Protein AF-A0AAI8KRL1-F1 (afdb_monomer_lite)

Radius of gyration: 13.36 Å; chains: 1; bounding box: 36×23×32 Å

Foldseek 3Di:
DDWDFDDDPPDDIDIQDDDDDCDDPVNDRDDALVNVVVSVVVVCVVVVFADEDEDEVDPRCVDPVNVVVQVVDPSYHYDYDDD

pLDDT: mean 89.01, std 7.67, range [66.31, 96.88]

Sequence (83 aa):
MAALLCYRFGQPSRLIYRLCPDARPDGRKSFSWTDYLDLIQTAHHLLGGPIALVWDNVNTHLTAGMRRCTADREWLTVIQLPP

Secondary structure (DSSP, 8-state):
-EEEEE--TTS--EEEEE---S--TT---S--HHHHHHHHHHHHHHHTS-EEEEE---HHHHSHHHHHHHHT-TTEEEEEPP-

Structure (mmCIF, N/CA/C/O backbone):
data_AF-A0AAI8KRL1-F1
#
_entry.id   AF-A0AAI8KRL1-F1
#
loop_
_atom_site.group_PDB
_atom_site.id
_atom_site.type_symbol
_atom_site.label_atom_id
_atom_site.label_alt_id
_atom_site.label_comp_id
_atom_site.label_asym_id
_atom_site.label_entity_id
_atom_site.label_seq_id
_atom_site.pdbx_PDB_ins_code
_atom_site.Cartn_x
_atom_site.Cartn_y
_atom_site.Cartn_z
_atom_site.occupancy
_atom_site.B_iso_or_equiv
_atom_site.auth_seq_id
_atom_site.auth_comp_id
_atom_site.auth_asym_id
_atom_site.auth_atom_id
_atom_site.pdbx_PDB_model_num
ATOM 1 N N . MET A 1 1 ? 11.419 7.622 -2.715 1.00 86.31 1 MET A N 1
ATOM 2 C CA . MET A 1 1 ? 10.699 7.313 -1.460 1.00 86.31 1 MET A CA 1
ATOM 3 C C . MET A 1 1 ? 9.238 7.105 -1.809 1.00 86.31 1 MET A C 1
ATOM 5 O O . MET A 1 1 ? 8.780 7.746 -2.746 1.00 86.31 1 MET A O 1
ATOM 9 N N . ALA A 1 2 ? 8.535 6.253 -1.072 1.00 91.19 2 ALA A N 1
ATOM 10 C CA . ALA A 1 2 ? 7.079 6.165 -1.115 1.00 91.19 2 ALA A CA 1
ATOM 11 C C . ALA A 1 2 ? 6.534 5.963 0.304 1.00 91.19 2 ALA A C 1
ATOM 13 O O . ALA A 1 2 ? 7.231 5.420 1.169 1.00 91.19 2 ALA A O 1
ATOM 14 N N . ALA A 1 3 ? 5.304 6.408 0.542 1.00 94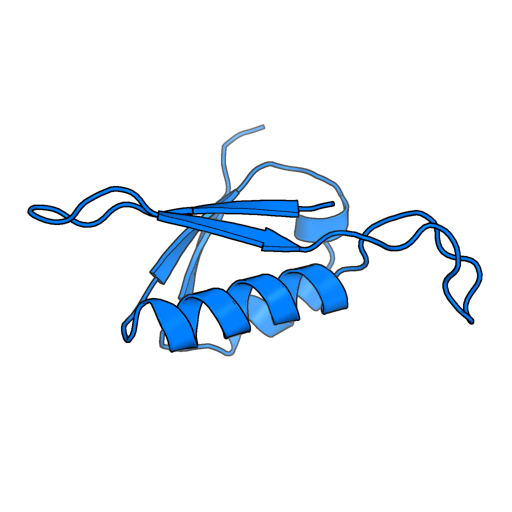.12 3 ALA A N 1
ATOM 15 C CA . ALA A 1 3 ? 4.637 6.280 1.828 1.00 94.12 3 ALA A CA 1
ATOM 16 C C . ALA A 1 3 ? 3.151 5.960 1.652 1.00 94.12 3 ALA A C 1
ATOM 18 O O . ALA A 1 3 ? 2.524 6.379 0.684 1.00 94.12 3 ALA A O 1
ATOM 19 N N . LEU A 1 4 ? 2.605 5.229 2.618 1.00 96.00 4 LEU A N 1
ATOM 20 C CA . LEU A 1 4 ? 1.199 4.891 2.752 1.00 96.00 4 LEU A CA 1
ATOM 21 C C . LEU A 1 4 ? 0.680 5.504 4.046 1.00 96.00 4 LEU A C 1
ATOM 23 O O . LEU A 1 4 ? 1.191 5.221 5.136 1.00 96.00 4 LEU A O 1
ATOM 27 N N . LEU A 1 5 ? -0.362 6.317 3.921 1.00 96.88 5 LEU A N 1
ATOM 28 C CA . LEU A 1 5 ? -1.104 6.832 5.057 1.00 96.88 5 LEU A CA 1
ATOM 29 C C . LEU A 1 5 ? -2.329 5.946 5.274 1.00 96.88 5 LEU A C 1
ATOM 31 O O . LEU A 1 5 ? -3.210 5.856 4.422 1.00 96.88 5 LEU A O 1
ATOM 35 N N . CYS A 1 6 ? -2.334 5.231 6.393 1.00 96.69 6 CYS A N 1
ATOM 36 C CA . CYS A 1 6 ? -3.248 4.124 6.632 1.00 96.69 6 CYS A CA 1
ATOM 37 C C . CYS A 1 6 ? -4.292 4.505 7.679 1.00 96.69 6 CYS A C 1
ATOM 39 O O . CYS A 1 6 ? -3.942 4.914 8.792 1.00 96.69 6 CYS A O 1
ATOM 41 N N . TYR A 1 7 ? -5.562 4.278 7.351 1.00 96.38 7 TYR A N 1
ATOM 42 C CA . TYR A 1 7 ? -6.702 4.613 8.196 1.00 96.38 7 TYR A CA 1
ATOM 43 C C . TYR A 1 7 ? -7.529 3.373 8.516 1.00 96.38 7 TYR A C 1
ATOM 45 O O . TYR A 1 7 ? -7.757 2.519 7.661 1.00 96.38 7 TYR A O 1
ATOM 53 N N . ARG A 1 8 ? -7.996 3.281 9.760 1.00 95.06 8 ARG A N 1
ATOM 54 C CA . ARG A 1 8 ? -9.008 2.313 10.183 1.00 95.06 8 ARG A CA 1
ATOM 55 C C . ARG A 1 8 ? -9.8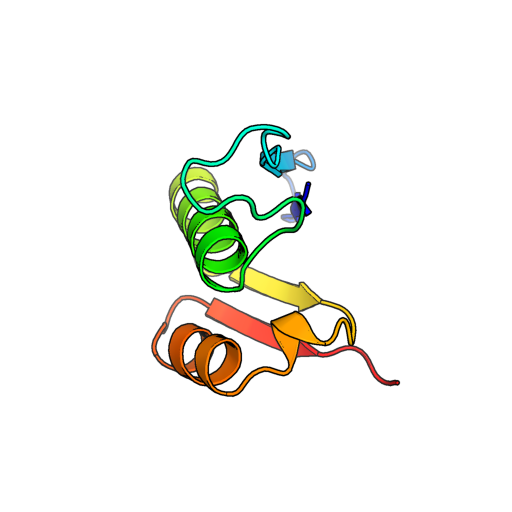91 2.984 11.225 1.00 95.06 8 ARG A C 1
ATOM 57 O O . ARG A 1 8 ? -9.375 3.623 12.137 1.00 95.06 8 ARG A O 1
ATOM 64 N N . PHE A 1 9 ? -11.206 2.841 11.086 1.00 94.88 9 PHE A N 1
ATOM 65 C CA . PHE A 1 9 ? -12.152 3.395 12.050 1.00 94.88 9 PHE A CA 1
ATOM 66 C C . PHE A 1 9 ? -11.836 2.902 13.471 1.00 94.88 9 PHE A C 1
ATOM 68 O O . PHE A 1 9 ? -11.554 1.720 13.671 1.00 94.88 9 PHE A O 1
ATOM 75 N N . GLY A 1 10 ? -11.837 3.818 14.442 1.00 95.94 10 GLY A N 1
ATOM 76 C CA . GLY A 1 10 ? -11.513 3.510 15.838 1.00 95.94 10 GLY A CA 1
ATOM 77 C C . GLY A 1 10 ? -10.031 3.234 16.126 1.00 95.94 10 GLY A C 1
ATOM 78 O O . GLY A 1 10 ? -9.713 2.821 17.238 1.00 95.94 10 GLY A O 1
ATOM 79 N N . GLN A 1 11 ? -9.116 3.447 15.171 1.00 94.56 11 GLN A N 1
ATOM 80 C CA . GLN A 1 11 ? -7.671 3.317 15.390 1.00 94.56 11 GLN A CA 1
ATOM 81 C C . GLN A 1 11 ? -6.913 4.592 14.997 1.00 94.56 11 GLN A C 1
ATOM 83 O O . GLN A 1 11 ? -7.332 5.291 14.072 1.00 94.56 11 GLN A O 1
ATOM 88 N N . PRO A 1 12 ? -5.763 4.877 15.639 1.00 95.69 12 PRO A N 1
ATOM 89 C CA . PRO A 1 12 ? -4.865 5.930 15.184 1.00 95.69 12 PRO A CA 1
ATOM 90 C C . PRO A 1 12 ? -4.408 5.696 13.741 1.00 95.69 12 PRO A C 1
ATOM 92 O O . PRO A 1 12 ? -4.154 4.559 13.326 1.00 95.69 12 PRO A O 1
ATOM 95 N N . SER A 1 13 ? -4.258 6.785 12.987 1.00 95.69 13 SER A N 1
ATOM 96 C CA . SER A 1 13 ? -3.633 6.744 11.666 1.00 95.69 13 SER A CA 1
ATOM 97 C C . SER A 1 13 ? -2.187 6.266 11.775 1.00 95.69 13 SER A C 1
ATOM 99 O O . SER A 1 13 ? -1.474 6.633 12.710 1.00 95.69 13 SER A O 1
ATOM 101 N N . ARG A 1 14 ? -1.735 5.485 10.795 1.00 96.12 14 ARG A N 1
ATOM 102 C CA . ARG A 1 14 ? -0.363 4.960 10.740 1.00 96.12 14 ARG A CA 1
ATOM 103 C C . ARG A 1 14 ? 0.310 5.391 9.446 1.00 96.12 14 ARG A C 1
ATOM 105 O O . ARG A 1 14 ? -0.301 5.308 8.383 1.00 96.12 14 ARG A O 1
ATOM 112 N N . LEU A 1 15 ? 1.567 5.809 9.542 1.00 96.88 15 LEU A N 1
ATOM 113 C CA . LEU A 1 15 ? 2.420 6.091 8.392 1.00 96.88 15 LEU A CA 1
ATOM 114 C C . LEU A 1 15 ? 3.380 4.921 8.188 1.00 96.88 15 LEU A C 1
ATOM 116 O O . LEU A 1 15 ? 4.174 4.609 9.074 1.00 96.88 15 LEU A O 1
ATOM 120 N N . ILE A 1 16 ? 3.318 4.293 7.018 1.00 95.94 16 ILE A N 1
ATOM 121 C CA . ILE A 1 16 ? 4.240 3.227 6.618 1.00 95.94 16 ILE A CA 1
ATOM 122 C C . ILE A 1 16 ? 4.982 3.729 5.390 1.00 95.94 16 ILE A C 1
ATOM 124 O O . ILE A 1 16 ? 4.361 4.015 4.371 1.00 95.94 16 ILE A O 1
ATOM 128 N N . TYR A 1 17 ? 6.298 3.875 5.476 1.00 93.50 17 TYR A N 1
ATOM 129 C CA . TYR A 1 17 ? 7.094 4.447 4.396 1.00 93.50 17 TYR A CA 1
ATOM 130 C C . TYR A 1 17 ? 8.344 3.625 4.125 1.00 93.50 17 TYR A C 1
ATOM 132 O O . TYR A 1 17 ? 8.836 2.889 4.982 1.00 93.50 17 TYR A O 1
ATOM 140 N N . ARG A 1 18 ? 8.866 3.771 2.909 1.00 90.94 18 ARG A N 1
ATOM 141 C CA . ARG A 1 18 ? 10.142 3.193 2.503 1.00 90.94 18 ARG A CA 1
ATOM 142 C C . ARG A 1 18 ? 10.960 4.234 1.749 1.00 90.94 18 ARG A C 1
ATOM 144 O O . ARG A 1 18 ? 10.504 4.873 0.793 1.00 90.94 18 ARG A O 1
ATOM 151 N N . LEU A 1 19 ? 12.198 4.397 2.199 1.00 86.81 19 LEU A N 1
ATOM 152 C CA . LEU A 1 19 ? 13.192 5.238 1.549 1.00 86.81 19 LEU A CA 1
ATOM 153 C C . LEU A 1 19 ? 13.760 4.502 0.333 1.00 86.81 19 LEU A C 1
ATOM 155 O O . LEU A 1 19 ? 13.955 3.290 0.370 1.00 86.81 19 LEU A O 1
ATOM 159 N N . CYS A 1 20 ? 14.018 5.241 -0.744 1.00 76.81 20 CYS A N 1
ATOM 160 C CA . CYS A 1 20 ? 14.840 4.729 -1.835 1.00 76.81 20 CYS A CA 1
ATOM 161 C C . CYS A 1 20 ? 16.264 5.189 -1.537 1.00 76.81 20 CYS A C 1
ATOM 163 O O . CYS A 1 20 ? 16.455 6.403 -1.487 1.00 76.81 20 CYS A O 1
ATOM 165 N N . PRO A 1 21 ? 17.226 4.292 -1.283 1.00 70.50 21 PRO A N 1
ATOM 166 C CA . PRO A 1 21 ? 18.610 4.713 -1.122 1.00 70.50 21 PRO A CA 1
ATOM 167 C C . PRO A 1 21 ? 19.147 5.274 -2.447 1.00 70.50 21 PRO A C 1
ATOM 169 O O . PRO A 1 21 ? 18.834 4.742 -3.513 1.00 70.50 21 PRO A O 1
ATOM 172 N N . ASP A 1 22 ? 19.962 6.330 -2.372 1.00 66.31 22 ASP A N 1
ATOM 173 C CA . ASP A 1 22 ? 20.566 6.983 -3.548 1.00 66.31 22 ASP A CA 1
ATOM 174 C C . ASP A 1 22 ? 21.588 6.086 -4.264 1.00 66.31 22 ASP A C 1
ATOM 176 O O . ASP A 1 22 ? 21.790 6.196 -5.474 1.00 66.31 22 ASP A O 1
ATOM 180 N N . ALA A 1 23 ? 22.218 5.175 -3.519 1.00 68.06 23 ALA A N 1
ATOM 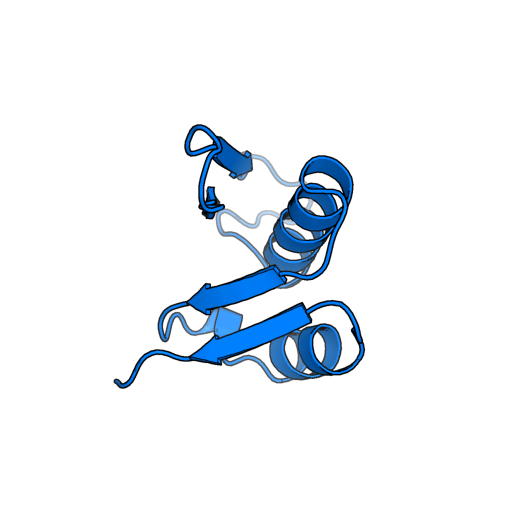181 C CA . ALA A 1 23 ? 23.163 4.194 -4.030 1.00 68.06 23 ALA A CA 1
ATOM 182 C C . ALA A 1 23 ? 22.495 2.818 -4.098 1.00 68.06 23 ALA A C 1
ATOM 184 O O . ALA A 1 23 ? 22.513 2.049 -3.134 1.00 68.06 23 ALA A O 1
ATOM 185 N N . ARG A 1 24 ? 21.894 2.503 -5.248 1.00 71.62 24 ARG A N 1
ATOM 186 C CA . ARG A 1 24 ? 21.464 1.136 -5.562 1.00 71.62 24 ARG A CA 1
ATOM 187 C C . ARG A 1 24 ? 22.512 0.454 -6.443 1.00 71.62 24 ARG A C 1
ATOM 189 O O . ARG A 1 24 ? 23.058 1.114 -7.327 1.00 71.62 24 ARG A O 1
ATOM 196 N N . PRO A 1 25 ? 22.763 -0.857 -6.266 1.00 72.31 25 PRO A N 1
ATOM 197 C CA . PRO A 1 25 ? 23.677 -1.608 -7.130 1.00 72.31 25 PRO A CA 1
ATOM 198 C C . PRO A 1 25 ? 23.308 -1.547 -8.621 1.00 72.31 25 PRO A C 1
ATOM 200 O O . PRO A 1 25 ? 24.177 -1.682 -9.472 1.00 72.31 25 PRO A O 1
ATOM 203 N N . ASP A 1 26 ? 22.028 -1.321 -8.937 1.00 75.56 26 ASP A N 1
ATOM 204 C CA . ASP A 1 26 ? 21.507 -1.186 -10.302 1.00 75.56 26 ASP A CA 1
ATOM 205 C C . ASP A 1 26 ? 21.534 0.262 -10.839 1.00 75.56 26 ASP A C 1
ATOM 207 O O . ASP A 1 26 ? 21.044 0.522 -11.938 1.00 75.56 26 ASP A O 1
ATOM 211 N N . GLY A 1 27 ? 22.074 1.217 -10.071 1.00 74.12 27 GLY A N 1
ATOM 212 C CA . GLY A 1 27 ? 22.177 2.631 -10.443 1.00 74.12 27 GLY A CA 1
ATOM 213 C C . GLY A 1 27 ? 20.848 3.397 -10.461 1.00 74.12 27 GLY A C 1
ATOM 214 O O . GLY A 1 27 ? 20.831 4.576 -10.831 1.00 74.12 27 GLY A O 1
ATOM 215 N N . ARG A 1 28 ? 19.723 2.777 -10.071 1.00 72.00 28 ARG A N 1
ATOM 216 C CA . ARG A 1 28 ? 18.415 3.444 -10.081 1.00 72.00 28 ARG A CA 1
ATOM 217 C C . ARG A 1 28 ? 18.259 4.387 -8.896 1.00 72.00 28 ARG A C 1
ATOM 219 O O . ARG A 1 28 ? 18.430 4.000 -7.747 1.00 72.00 28 ARG A O 1
ATOM 226 N N . LYS A 1 29 ? 17.821 5.611 -9.195 1.00 73.38 29 LYS A N 1
ATOM 227 C CA . LYS A 1 29 ? 17.536 6.663 -8.203 1.00 73.38 29 LYS A CA 1
ATOM 228 C C . LYS A 1 29 ? 16.052 6.771 -7.832 1.00 73.38 29 LYS A C 1
ATOM 230 O O . LYS A 1 29 ? 15.684 7.534 -6.946 1.00 73.38 29 LYS A O 1
ATOM 235 N N . SER A 1 30 ? 15.184 6.031 -8.524 1.00 77.88 30 SER A N 1
ATOM 236 C CA . SER A 1 30 ? 13.732 6.066 -8.344 1.00 77.88 30 SER A CA 1
ATOM 237 C C . SER A 1 30 ? 13.185 4.739 -7.823 1.00 77.88 30 SER A C 1
ATOM 239 O O . SER A 1 30 ? 13.803 3.685 -7.970 1.00 77.88 30 SER A O 1
ATOM 241 N N . PHE A 1 31 ? 11.976 4.803 -7.264 1.00 83.62 31 PHE A N 1
ATOM 242 C CA . PHE A 1 31 ? 11.210 3.625 -6.868 1.00 83.62 31 PHE A CA 1
ATOM 243 C C . PHE A 1 31 ? 10.802 2.814 -8.102 1.00 83.62 31 PHE A C 1
ATOM 245 O O . PHE A 1 31 ? 10.212 3.357 -9.042 1.00 83.62 31 PHE A O 1
ATOM 252 N N . SER A 1 32 ? 11.110 1.522 -8.105 1.00 85.25 32 SER A N 1
ATOM 253 C CA . SER A 1 32 ? 10.597 0.574 -9.090 1.00 85.25 32 SER A CA 1
ATOM 254 C C . SER A 1 32 ? 9.213 0.064 -8.673 1.00 85.25 32 SER A C 1
ATOM 256 O O . SER A 1 32 ? 8.776 0.230 -7.534 1.00 85.25 32 SER A O 1
ATOM 258 N N . TRP A 1 33 ? 8.518 -0.620 -9.584 1.00 85.12 33 TRP A N 1
ATOM 259 C CA . TRP A 1 33 ? 7.259 -1.291 -9.252 1.00 85.12 33 TRP A CA 1
ATOM 260 C C . TRP A 1 33 ? 7.444 -2.388 -8.182 1.00 85.12 33 TRP A C 1
ATOM 262 O O . TRP A 1 33 ? 6.568 -2.566 -7.341 1.00 85.12 33 TRP A O 1
ATOM 272 N N . THR A 1 34 ? 8.598 -3.070 -8.136 1.00 86.44 34 THR A N 1
ATOM 273 C CA . THR A 1 34 ? 8.900 -4.055 -7.080 1.00 86.44 34 THR A CA 1
ATOM 274 C C . THR A 1 34 ? 9.026 -3.395 -5.710 1.00 86.44 34 THR A C 1
ATOM 276 O O . THR A 1 34 ? 8.522 -3.931 -4.729 1.00 86.44 34 THR A O 1
ATOM 279 N N . ASP A 1 35 ? 9.612 -2.195 -5.639 1.00 88.81 35 ASP A N 1
ATOM 280 C CA . ASP A 1 35 ? 9.705 -1.453 -4.379 1.00 88.81 35 ASP A CA 1
ATOM 281 C C . ASP A 1 35 ? 8.321 -1.060 -3.846 1.00 88.81 35 ASP A C 1
ATOM 283 O O . ASP A 1 35 ? 8.075 -1.124 -2.638 1.00 88.81 35 ASP A O 1
ATOM 287 N N . TYR A 1 36 ? 7.401 -0.677 -4.741 1.00 90.62 36 TYR A N 1
ATOM 288 C CA . TYR A 1 36 ? 6.009 -0.413 -4.376 1.00 90.62 36 TYR A CA 1
ATOM 289 C C . TYR A 1 36 ? 5.311 -1.672 -3.862 1.00 90.62 36 TYR A C 1
ATOM 291 O O . TYR A 1 36 ? 4.627 -1.616 -2.840 1.00 90.62 36 TYR A O 1
ATOM 299 N N . LEU A 1 37 ? 5.496 -2.815 -4.524 1.00 90.62 37 LEU A N 1
ATOM 300 C CA . LEU A 1 37 ? 4.900 -4.071 -4.068 1.00 90.62 37 LEU A CA 1
ATOM 301 C C . LEU A 1 37 ? 5.403 -4.491 -2.693 1.00 90.62 37 LEU A C 1
ATOM 303 O O . LEU A 1 37 ? 4.602 -4.945 -1.878 1.00 90.62 37 LEU A O 1
ATOM 307 N N . ASP A 1 38 ? 6.690 -4.330 -2.417 1.00 91.94 38 ASP A N 1
ATOM 308 C CA . ASP A 1 38 ? 7.241 -4.625 -1.099 1.00 91.94 38 ASP A CA 1
ATOM 309 C C . ASP A 1 38 ? 6.671 -3.702 -0.016 1.00 91.94 38 ASP A C 1
ATOM 311 O O . ASP A 1 38 ? 6.402 -4.146 1.103 1.00 91.94 38 ASP A O 1
ATOM 315 N N . LEU A 1 39 ? 6.475 -2.416 -0.331 1.00 94.19 39 LEU A N 1
ATOM 316 C CA . LEU A 1 39 ? 5.836 -1.466 0.581 1.00 94.19 39 LEU A CA 1
ATOM 317 C C . LEU A 1 39 ? 4.394 -1.896 0.892 1.00 94.19 39 LEU A C 1
ATOM 319 O O . LEU A 1 39 ? 4.006 -1.933 2.059 1.00 94.19 39 LEU A O 1
ATOM 323 N N . ILE A 1 40 ? 3.625 -2.283 -0.130 1.00 94.06 40 ILE A N 1
ATOM 324 C CA . ILE A 1 40 ? 2.236 -2.748 0.020 1.00 94.06 40 ILE A CA 1
ATOM 325 C C . ILE A 1 40 ? 2.181 -4.070 0.806 1.00 94.06 40 ILE A C 1
ATOM 327 O O . ILE A 1 40 ? 1.343 -4.228 1.693 1.00 94.06 40 ILE A O 1
ATOM 331 N N . GLN A 1 41 ? 3.099 -5.005 0.547 1.00 94.38 41 GLN A N 1
ATOM 332 C CA . GLN A 1 41 ? 3.203 -6.259 1.303 1.00 94.38 41 GLN A CA 1
ATOM 333 C C . GLN A 1 41 ? 3.567 -6.020 2.769 1.00 94.38 41 GLN A C 1
ATOM 335 O O . GLN A 1 41 ? 2.979 -6.633 3.659 1.00 94.38 41 GLN A O 1
ATOM 340 N N . THR A 1 42 ? 4.508 -5.114 3.029 1.00 95.62 42 THR A N 1
ATOM 341 C CA . THR A 1 42 ? 4.891 -4.724 4.392 1.00 95.62 42 THR A CA 1
ATOM 342 C C . THR A 1 42 ? 3.694 -4.115 5.121 1.00 95.62 42 THR A C 1
ATOM 344 O O . THR A 1 42 ? 3.410 -4.483 6.259 1.00 95.62 42 THR A O 1
ATOM 347 N N . ALA A 1 43 ? 2.940 -3.239 4.450 1.00 96.19 43 ALA A N 1
ATOM 348 C CA . ALA A 1 43 ? 1.724 -2.662 5.008 1.00 96.19 43 ALA A CA 1
ATOM 349 C C . ALA A 1 43 ? 0.676 -3.730 5.344 1.00 96.19 43 ALA A C 1
ATOM 351 O O . ALA A 1 43 ? 0.095 -3.677 6.422 1.00 96.19 43 ALA A O 1
ATOM 352 N N . HIS A 1 44 ? 0.478 -4.733 4.487 1.00 95.62 44 HIS A N 1
ATOM 353 C CA . HIS A 1 44 ? -0.430 -5.846 4.775 1.00 95.62 44 HIS A CA 1
ATOM 354 C C . HIS A 1 44 ? -0.056 -6.610 6.045 1.00 95.62 44 HIS A C 1
ATOM 356 O O . HIS A 1 44 ? -0.910 -6.800 6.911 1.00 95.62 44 HIS A O 1
ATOM 362 N N . HIS A 1 45 ? 1.222 -6.965 6.199 1.00 95.31 45 HIS A N 1
ATOM 363 C CA . HIS A 1 45 ? 1.703 -7.653 7.399 1.00 95.31 45 HIS A CA 1
ATOM 364 C C . HIS A 1 45 ? 1.525 -6.800 8.661 1.00 95.31 45 HIS A C 1
ATOM 366 O O . HIS A 1 45 ? 1.064 -7.303 9.681 1.00 95.31 45 HIS A O 1
ATOM 372 N N . LEU A 1 46 ? 1.839 -5.502 8.593 1.00 95.44 46 LEU A N 1
ATOM 373 C CA . LEU A 1 46 ? 1.722 -4.595 9.740 1.00 95.44 46 LEU A CA 1
ATOM 374 C C . LEU A 1 46 ? 0.268 -4.261 10.108 1.00 95.44 46 LEU A C 1
ATOM 376 O O . LEU A 1 46 ? -0.027 -4.003 11.273 1.00 95.44 46 LEU A O 1
ATOM 380 N N . LEU A 1 47 ? -0.641 -4.231 9.130 1.00 94.81 47 LEU A N 1
ATOM 381 C CA . LEU A 1 47 ? -2.055 -3.904 9.343 1.00 94.81 47 LEU A CA 1
ATOM 382 C C . LEU A 1 47 ? -2.921 -5.134 9.651 1.00 94.81 47 LEU A C 1
ATOM 384 O O . LEU A 1 47 ? -4.042 -4.965 10.140 1.00 94.81 47 LEU A O 1
ATOM 388 N N . GLY A 1 48 ? -2.425 -6.343 9.366 1.00 94.44 48 GLY A N 1
ATOM 389 C CA . GLY A 1 48 ? -3.054 -7.611 9.741 1.00 94.44 48 GLY A CA 1
ATOM 390 C C . GLY A 1 48 ? -4.441 -7.822 9.131 1.00 94.44 48 GLY A C 1
ATOM 391 O O . GLY A 1 48 ? -5.340 -8.318 9.806 1.00 94.44 48 GLY A O 1
ATOM 392 N N . GLY A 1 49 ? -4.666 -7.376 7.894 1.00 92.38 49 GLY A N 1
ATOM 393 C CA . GLY A 1 49 ? -5.973 -7.508 7.251 1.00 92.38 49 GLY A CA 1
ATOM 394 C C . GLY A 1 49 ? -6.018 -7.007 5.810 1.00 92.38 49 GLY A C 1
ATOM 395 O O . GLY A 1 49 ? -5.001 -6.533 5.290 1.00 92.38 49 GLY A O 1
ATOM 396 N N . PRO A 1 50 ? -7.191 -7.115 5.161 1.00 95.50 50 PRO A N 1
ATOM 397 C CA . PRO A 1 50 ? -7.380 -6.636 3.802 1.00 95.50 50 PRO A CA 1
ATOM 398 C C . PRO A 1 50 ? -7.211 -5.116 3.720 1.00 95.50 50 PRO A C 1
ATOM 400 O O . PRO A 1 50 ? -7.519 -4.383 4.666 1.00 95.50 50 PRO A O 1
ATOM 403 N N . ILE A 1 51 ? -6.705 -4.648 2.582 1.00 96.19 51 ILE A N 1
ATOM 404 C CA . ILE A 1 51 ? -6.376 -3.245 2.332 1.00 96.19 51 ILE A CA 1
ATOM 405 C C . ILE A 1 51 ? -7.119 -2.772 1.086 1.00 96.19 51 ILE A C 1
ATOM 407 O O . ILE A 1 51 ? -7.001 -3.370 0.018 1.00 96.19 51 ILE A O 1
ATOM 411 N N . ALA A 1 52 ? -7.815 -1.643 1.214 1.00 95.88 52 ALA A N 1
ATOM 412 C CA . ALA A 1 52 ? -8.206 -0.820 0.079 1.00 95.88 52 ALA A CA 1
ATOM 413 C C . ALA A 1 52 ? -7.103 0.222 -0.165 1.00 95.88 52 ALA A C 1
ATOM 415 O O . ALA A 1 52 ? -6.907 1.131 0.643 1.00 95.88 52 ALA A O 1
ATOM 416 N N . LEU A 1 53 ? -6.345 0.054 -1.247 1.00 95.69 53 LEU A N 1
ATOM 417 C CA . LEU A 1 53 ? -5.266 0.948 -1.649 1.00 95.69 53 LEU A CA 1
ATOM 418 C C . LEU A 1 53 ? -5.800 1.965 -2.656 1.00 95.69 53 LEU A C 1
ATOM 420 O O . LEU A 1 53 ? -6.190 1.590 -3.758 1.00 95.69 53 LEU A O 1
ATOM 424 N N . VAL A 1 54 ? -5.772 3.244 -2.290 1.00 94.31 54 VAL A N 1
ATOM 425 C CA . VAL A 1 54 ? -6.071 4.356 -3.199 1.00 94.31 54 VAL A CA 1
ATOM 426 C C . VAL A 1 54 ? -4.757 4.966 -3.667 1.00 94.31 54 VAL A C 1
ATOM 428 O O . VAL A 1 54 ? -3.912 5.301 -2.836 1.00 94.31 54 VAL A O 1
ATOM 431 N N . TRP A 1 55 ? -4.576 5.114 -4.976 1.00 91.75 55 TRP A N 1
ATOM 432 C CA . TRP A 1 55 ? -3.346 5.680 -5.537 1.00 91.75 55 TRP A CA 1
ATOM 433 C C . TRP A 1 55 ? -3.586 6.534 -6.789 1.00 91.75 55 TRP A C 1
ATOM 435 O O . TRP A 1 55 ? -4.657 6.498 -7.399 1.00 91.75 55 TRP A O 1
ATOM 445 N N . ASP A 1 56 ? -2.582 7.332 -7.141 1.00 89.88 56 ASP A N 1
ATOM 446 C CA . ASP A 1 56 ? -2.592 8.263 -8.269 1.00 89.88 56 ASP A CA 1
ATOM 447 C C . ASP A 1 56 ? -2.143 7.615 -9.596 1.00 89.88 56 ASP A C 1
ATOM 449 O O . ASP A 1 56 ? -1.889 6.411 -9.689 1.00 89.88 56 ASP A O 1
ATOM 453 N N . ASN A 1 57 ? -2.024 8.445 -10.635 1.00 88.12 57 ASN A N 1
ATOM 454 C CA . ASN A 1 57 ? -1.686 8.043 -12.000 1.00 88.12 57 ASN A CA 1
ATOM 455 C C . ASN A 1 57 ? -0.183 8.112 -12.316 1.00 88.12 57 ASN A C 1
ATOM 457 O O . ASN A 1 57 ? 0.198 8.254 -13.479 1.00 88.12 57 ASN A O 1
ATOM 461 N N . VAL A 1 58 ? 0.694 8.007 -11.310 1.00 86.38 58 VAL A N 1
ATOM 462 C CA . VA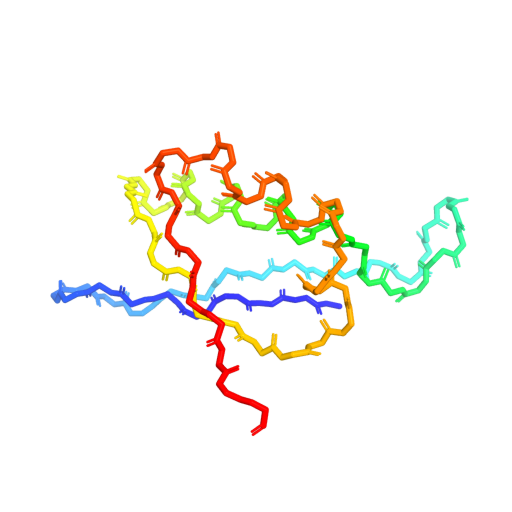L A 1 58 ? 2.139 7.910 -11.562 1.00 86.38 58 VAL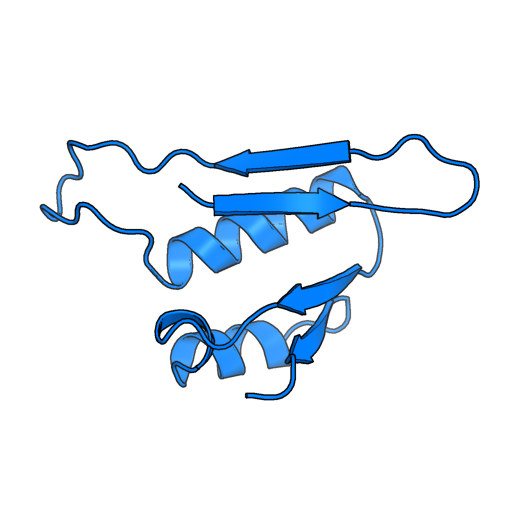 A CA 1
ATOM 463 C C . VAL A 1 58 ? 2.425 6.717 -12.481 1.00 86.38 58 VAL A C 1
ATOM 465 O O . VAL A 1 58 ? 1.962 5.603 -12.237 1.00 86.38 58 VAL A O 1
ATOM 468 N N . ASN A 1 59 ? 3.230 6.938 -13.529 1.00 85.44 59 ASN A N 1
ATOM 469 C CA . ASN A 1 59 ? 3.479 5.968 -14.607 1.00 85.44 59 ASN A CA 1
ATOM 470 C C . ASN A 1 59 ? 3.804 4.550 -14.109 1.00 85.44 59 ASN A C 1
ATOM 472 O O . ASN A 1 59 ? 3.350 3.570 -14.695 1.00 85.44 59 ASN A O 1
ATOM 476 N N . THR A 1 60 ? 4.554 4.426 -13.010 1.00 83.44 60 THR A N 1
ATOM 477 C CA . THR A 1 60 ? 4.907 3.132 -12.410 1.00 83.44 60 THR A CA 1
ATOM 478 C C . THR A 1 60 ? 3.679 2.335 -11.948 1.00 83.44 60 THR A C 1
ATOM 480 O O . THR A 1 60 ? 3.640 1.122 -12.164 1.00 83.44 60 THR A O 1
ATOM 483 N N . HIS A 1 61 ? 2.655 2.991 -11.384 1.00 83.25 61 HIS A N 1
ATOM 484 C CA . HIS A 1 61 ? 1.399 2.354 -10.956 1.00 83.25 61 HIS A CA 1
ATOM 485 C C . HIS A 1 61 ? 0.594 1.801 -12.139 1.00 83.25 61 HIS A C 1
ATOM 487 O O . HIS A 1 61 ? -0.108 0.799 -12.016 1.00 83.25 61 HIS A O 1
ATOM 493 N N . LEU A 1 62 ? 0.733 2.428 -13.309 1.00 84.75 62 LEU A N 1
ATOM 494 C CA . LEU A 1 62 ? 0.015 2.055 -14.526 1.00 84.75 62 LEU A CA 1
ATOM 495 C C . LEU A 1 62 ? 0.694 0.925 -15.310 1.00 84.75 62 LEU A C 1
ATOM 497 O O . LEU A 1 62 ? 0.104 0.397 -16.254 1.00 84.75 62 LEU A O 1
ATOM 501 N N . THR A 1 63 ? 1.916 0.533 -14.934 1.00 87.31 63 THR A N 1
ATOM 502 C CA . THR A 1 63 ? 2.641 -0.536 -15.632 1.00 87.31 63 THR A CA 1
ATOM 503 C C . THR A 1 63 ? 1.896 -1.871 -15.553 1.00 87.31 63 THR A C 1
ATOM 505 O O . THR A 1 63 ? 1.304 -2.224 -14.532 1.00 87.31 63 THR A O 1
ATOM 508 N N . ALA A 1 64 ? 1.965 -2.661 -16.629 1.00 85.06 64 ALA A N 1
ATOM 509 C CA . ALA A 1 64 ? 1.318 -3.973 -16.690 1.00 85.06 64 ALA A CA 1
ATOM 510 C C . ALA A 1 64 ? 1.806 -4.926 -15.583 1.00 85.06 64 ALA A C 1
ATOM 512 O O . ALA A 1 64 ? 1.012 -5.688 -15.035 1.00 85.06 64 ALA A O 1
ATOM 513 N N . GLY A 1 65 ? 3.096 -4.850 -15.230 1.00 85.19 65 GLY A N 1
ATOM 514 C CA . GLY A 1 65 ? 3.673 -5.617 -14.124 1.00 85.19 65 GLY A CA 1
ATOM 515 C C . GLY A 1 65 ? 3.031 -5.260 -12.786 1.00 85.19 65 GLY A C 1
ATOM 516 O O . GLY A 1 65 ? 2.585 -6.152 -12.069 1.00 85.19 65 GLY A O 1
ATOM 517 N N . MET A 1 66 ? 2.890 -3.962 -12.495 1.00 89.06 66 MET A N 1
ATOM 518 C CA . MET A 1 66 ? 2.239 -3.506 -11.269 1.00 89.06 66 MET A CA 1
ATOM 519 C C . MET A 1 66 ? 0.780 -3.965 -11.204 1.00 89.06 66 MET A C 1
ATOM 521 O O . MET A 1 66 ? 0.380 -4.570 -10.212 1.00 89.06 66 MET A O 1
ATOM 525 N N . ARG A 1 67 ? 0.017 -3.764 -12.288 1.00 87.25 67 ARG A N 1
ATOM 526 C CA . ARG A 1 67 ? -1.397 -4.164 -12.371 1.00 87.25 67 ARG A CA 1
ATOM 527 C C . ARG A 1 67 ? -1.598 -5.661 -12.163 1.00 87.25 67 ARG A C 1
ATOM 529 O O . ARG A 1 67 ? -2.472 -6.045 -11.389 1.00 87.25 67 ARG A O 1
ATOM 536 N N . ARG A 1 68 ? -0.783 -6.498 -12.819 1.00 87.00 68 ARG A N 1
ATOM 537 C CA . ARG A 1 68 ? -0.846 -7.958 -12.662 1.00 87.00 68 ARG A CA 1
ATOM 538 C C . ARG A 1 68 ? -0.573 -8.351 -11.217 1.00 87.00 68 ARG A C 1
ATOM 540 O O . ARG A 1 68 ? -1.393 -9.012 -10.597 1.00 87.00 68 ARG A O 1
ATOM 547 N N . CYS A 1 69 ? 0.529 -7.868 -10.649 1.00 84.44 69 CYS A N 1
ATOM 548 C CA . CYS A 1 69 ? 0.874 -8.215 -9.280 1.00 84.44 69 CYS A CA 1
ATOM 549 C C . CYS A 1 69 ? -0.185 -7.750 -8.276 1.00 84.44 69 CYS A C 1
ATOM 551 O O . CYS A 1 69 ? -0.479 -8.475 -7.331 1.00 84.44 69 CYS A O 1
ATOM 553 N N . THR A 1 70 ? -0.799 -6.583 -8.453 1.00 88.44 70 THR A N 1
ATOM 554 C CA . THR A 1 70 ? -1.875 -6.175 -7.544 1.00 88.44 70 THR A CA 1
ATOM 555 C C . THR A 1 70 ? -3.158 -6.985 -7.715 1.00 88.44 70 THR A C 1
ATOM 557 O O . THR A 1 70 ? -3.839 -7.205 -6.721 1.00 88.44 70 THR A O 1
ATOM 560 N N . ALA A 1 71 ? -3.477 -7.443 -8.931 1.00 87.38 71 ALA A N 1
ATOM 561 C CA . ALA A 1 71 ? -4.696 -8.204 -9.212 1.00 87.38 71 ALA A CA 1
ATOM 562 C C . ALA A 1 71 ? -4.671 -9.628 -8.630 1.00 87.38 71 ALA A C 1
ATOM 564 O O . ALA A 1 71 ? -5.715 -10.148 -8.254 1.00 87.38 71 ALA A O 1
ATOM 565 N N . ASP A 1 72 ? -3.489 -10.233 -8.490 1.00 87.25 72 ASP A N 1
ATOM 566 C CA . ASP A 1 72 ? -3.333 -11.612 -8.000 1.00 87.25 72 ASP A CA 1
ATOM 567 C C . ASP A 1 72 ? -3.474 -11.751 -6.460 1.00 87.25 72 ASP A C 1
ATOM 569 O O . ASP A 1 72 ? -3.141 -12.791 -5.892 1.00 87.25 72 ASP A O 1
ATOM 573 N N . ARG A 1 73 ? -3.899 -10.701 -5.739 1.00 91.06 73 ARG A N 1
ATOM 574 C CA . ARG A 1 73 ? -3.912 -10.646 -4.262 1.00 91.06 73 ARG A CA 1
ATOM 575 C C . ARG A 1 73 ? -5.330 -10.470 -3.720 1.00 91.06 73 ARG A C 1
ATOM 577 O O . ARG A 1 73 ? -5.853 -9.363 -3.715 1.00 91.06 73 ARG A O 1
ATOM 584 N N . GLU A 1 74 ? -5.905 -11.528 -3.148 1.00 93.56 74 GLU A N 1
ATOM 585 C CA . GLU A 1 74 ? -7.273 -11.506 -2.587 1.00 93.56 74 GLU A CA 1
ATOM 586 C C . GLU A 1 74 ? -7.471 -10.483 -1.451 1.00 93.56 74 GLU A C 1
ATOM 588 O O . GLU A 1 74 ? -8.565 -9.964 -1.251 1.00 93.56 74 GLU A O 1
ATOM 593 N N . TRP A 1 75 ? -6.412 -10.157 -0.707 1.00 95.25 75 TRP A N 1
ATOM 594 C CA . TRP A 1 75 ? -6.453 -9.192 0.395 1.00 95.25 75 TRP A CA 1
ATOM 595 C C . TRP A 1 75 ? -6.311 -7.731 -0.055 1.00 95.25 75 TRP A C 1
ATOM 597 O O . TRP A 1 75 ? -6.384 -6.833 0.786 1.00 95.25 75 TRP A O 1
ATOM 607 N N . LEU A 1 76 ? -6.073 -7.470 -1.343 1.00 96.44 76 LEU A N 1
ATOM 608 C CA . LEU A 1 76 ? -5.787 -6.137 -1.861 1.00 96.44 76 LEU A CA 1
ATOM 609 C C . LEU A 1 76 ? -6.865 -5.698 -2.851 1.00 96.44 76 LEU A C 1
ATOM 611 O O . LEU A 1 76 ? -7.029 -6.277 -3.917 1.00 96.44 76 LEU A O 1
ATOM 615 N N . THR A 1 77 ? -7.551 -4.605 -2.534 1.00 95.69 77 THR A N 1
ATOM 616 C CA . THR A 1 77 ? -8.404 -3.893 -3.492 1.00 95.69 77 THR A CA 1
ATOM 617 C C . THR A 1 77 ? -7.701 -2.615 -3.917 1.00 95.69 77 THR A C 1
ATOM 619 O O . THR A 1 77 ? -7.371 -1.787 -3.072 1.00 95.69 77 THR A O 1
ATOM 622 N N . VAL A 1 78 ? -7.468 -2.439 -5.216 1.00 94.06 78 VAL A N 1
ATOM 623 C CA . VAL A 1 78 ? -6.843 -1.226 -5.760 1.00 94.06 78 VAL A CA 1
ATOM 624 C C . VAL A 1 78 ? -7.907 -0.295 -6.329 1.00 94.06 78 VAL A C 1
ATOM 626 O O . VAL A 1 78 ? -8.695 -0.691 -7.185 1.00 94.06 78 VAL A O 1
ATOM 629 N N . ILE A 1 79 ? -7.890 0.957 -5.883 1.00 93.56 79 ILE A N 1
ATOM 630 C CA . ILE A 1 79 ? -8.753 2.040 -6.348 1.00 93.56 79 ILE A CA 1
ATOM 631 C C . ILE A 1 79 ? -7.855 3.090 -7.003 1.00 93.56 79 ILE A C 1
ATOM 633 O O . ILE A 1 79 ? -7.070 3.773 -6.343 1.00 93.56 79 ILE A O 1
ATOM 637 N N . GLN A 1 80 ? -7.955 3.207 -8.322 1.00 92.00 80 GLN A N 1
ATOM 638 C CA . GLN A 1 80 ? -7.222 4.214 -9.081 1.00 92.00 80 GLN A CA 1
ATOM 639 C C . GLN A 1 80 ? -7.998 5.535 -9.085 1.00 92.00 80 GLN A C 1
ATOM 641 O O . GLN A 1 80 ? -9.194 5.543 -9.378 1.00 92.00 80 GLN A O 1
ATOM 646 N N . LEU A 1 81 ? -7.326 6.641 -8.757 1.00 91.56 81 LEU A N 1
ATOM 647 C CA . LEU A 1 81 ? -7.923 7.9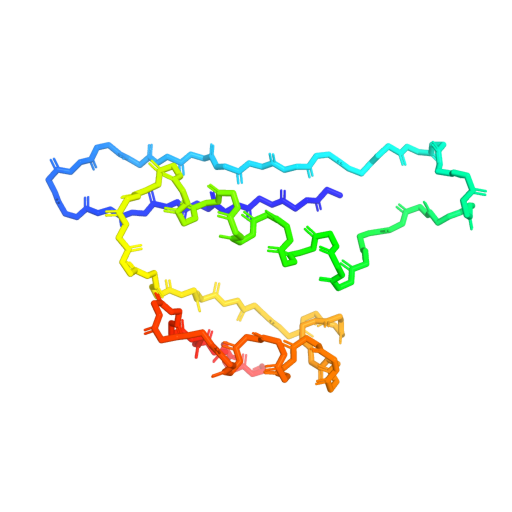72 -8.849 1.00 91.56 81 LEU A CA 1
ATOM 648 C C . LEU A 1 81 ? -8.178 8.367 -10.315 1.00 91.56 81 LEU A C 1
ATOM 650 O O . LEU A 1 81 ? -7.405 7.978 -11.200 1.00 91.56 81 LEU A O 1
ATOM 654 N N . PRO A 1 82 ? -9.237 9.153 -10.586 1.00 90.06 82 PRO A N 1
ATOM 655 C CA . PRO A 1 82 ? -9.449 9.717 -11.912 1.00 90.06 82 PRO A CA 1
ATOM 656 C C . PRO A 1 82 ? -8.248 10.587 -12.336 1.00 90.06 82 PRO A C 1
ATOM 658 O O . PRO A 1 82 ? -7.527 11.090 -11.468 1.00 90.06 82 PRO A O 1
ATOM 661 N N . PRO A 1 83 ? -7.990 10.704 -13.650 1.00 82.81 83 PRO A N 1
ATOM 662 C CA . PRO A 1 83 ? -6.948 11.576 -14.188 1.00 82.81 83 PRO A CA 1
ATOM 663 C C . PRO A 1 83 ? -7.190 13.055 -13.881 1.00 82.81 83 PRO A C 1
ATOM 665 O O . PRO A 1 83 ? -8.370 13.460 -13.772 1.00 82.81 83 PRO A O 1
#

Organism: NCBI:txid67304